Protein AF-A0AAX4MHI6-F1 (afdb_monomer_lite)

Sequence (56 aa):
MTLQELSEKLGIHRQTAYGWLRRGKLKGRIVEVGTQRIWLVSLSHASTGTRTGESS

Foldseek 3Di:
DFLVVVCVVVVHDSVVSVVCVVVVVWDWDWDDDPPDTTIDTDVPDPPDDDPDDDDD

pLDDT: mean 76.88, std 15.28, range [43.25, 91.12]

Radius of gyration: 14.0 Å; chains: 1; bounding box: 25×36×37 Å

Secondary structure (DSSP, 8-state):
-BHHHHHHHHT--HHHHHHHHHTTSS-EEEEEETTEEEEEE---------------

Structure (mmCIF, N/CA/C/O backbone):
data_AF-A0AAX4MHI6-F1
#
_entry.id   AF-A0AAX4MHI6-F1
#
loop_
_atom_site.group_PDB
_atom_site.id
_atom_site.type_symbol
_atom_site.label_atom_id
_atom_site.label_alt_id
_atom_site.label_comp_id
_atom_site.label_asym_id
_atom_site.label_entity_id
_atom_site.label_seq_id
_atom_site.pdbx_PDB_ins_code
_atom_site.Cartn_x
_atom_site.Cartn_y
_atom_site.Cartn_z
_atom_site.occupancy
_atom_site.B_iso_or_equiv
_atom_site.auth_seq_id
_atom_site.auth_comp_id
_atom_site.auth_asym_id
_atom_site.auth_atom_id
_atom_site.pdbx_PDB_model_num
ATOM 1 N N . MET A 1 1 ? 5.759 -6.196 4.641 1.00 83.38 1 MET A N 1
ATOM 2 C CA . MET A 1 1 ? 6.291 -4.812 4.615 1.00 83.38 1 MET A CA 1
ATOM 3 C C . MET A 1 1 ? 5.272 -3.909 3.933 1.00 83.38 1 MET A C 1
ATOM 5 O O . MET A 1 1 ? 4.435 -4.435 3.206 1.00 83.38 1 MET A O 1
ATOM 9 N N . THR A 1 2 ? 5.267 -2.598 4.171 1.00 87.56 2 THR A N 1
ATOM 10 C CA . THR A 1 2 ? 4.352 -1.690 3.450 1.00 87.56 2 THR A CA 1
ATOM 11 C C . THR A 1 2 ? 4.913 -1.335 2.071 1.00 87.56 2 THR A C 1
ATOM 13 O O . THR A 1 2 ? 6.092 -1.558 1.793 1.00 87.56 2 THR A O 1
ATOM 16 N N . LEU A 1 3 ? 4.083 -0.774 1.187 1.00 83.81 3 LEU A N 1
ATOM 17 C CA . LEU A 1 3 ? 4.547 -0.250 -0.105 1.00 83.81 3 LEU A CA 1
ATOM 18 C C . LEU A 1 3 ? 5.594 0.872 0.055 1.00 83.81 3 LEU A C 1
ATOM 20 O O . LEU A 1 3 ? 6.482 1.004 -0.783 1.00 83.81 3 LEU A O 1
ATOM 24 N N . GLN A 1 4 ? 5.484 1.669 1.121 1.00 84.38 4 GLN A N 1
ATOM 25 C CA . GLN A 1 4 ? 6.421 2.749 1.434 1.00 84.38 4 GLN A CA 1
ATOM 26 C C . GLN A 1 4 ? 7.777 2.182 1.866 1.00 84.38 4 GLN A C 1
ATOM 28 O O . GLN A 1 4 ? 8.776 2.464 1.213 1.00 84.38 4 GLN A O 1
ATOM 33 N N . GLU A 1 5 ? 7.771 1.260 2.828 1.00 85.19 5 GLU A N 1
ATOM 34 C CA . GLU A 1 5 ? 8.966 0.541 3.287 1.00 85.19 5 GLU A CA 1
ATOM 35 C C . GLU A 1 5 ? 9.674 -0.186 2.134 1.00 85.19 5 GLU A C 1
ATOM 37 O O . GLU A 1 5 ? 10.895 -0.169 2.019 1.00 85.19 5 GLU A O 1
ATOM 42 N N . LEU A 1 6 ? 8.905 -0.802 1.227 1.00 85.25 6 LEU A N 1
ATOM 43 C CA . LEU A 1 6 ? 9.449 -1.422 0.020 1.00 85.25 6 LEU A CA 1
ATOM 44 C C . LEU A 1 6 ? 10.142 -0.394 -0.882 1.00 85.25 6 LEU A C 1
ATOM 46 O O . LEU A 1 6 ? 11.207 -0.678 -1.425 1.00 85.25 6 LEU A O 1
ATOM 50 N N . SER A 1 7 ? 9.520 0.772 -1.071 1.00 86.31 7 SER A N 1
ATOM 51 C CA . SER A 1 7 ? 10.062 1.832 -1.919 1.00 86.31 7 SER A CA 1
ATOM 52 C C . SER A 1 7 ? 11.383 2.368 -1.365 1.00 86.31 7 SER A C 1
ATOM 54 O O . SER A 1 7 ? 12.351 2.477 -2.111 1.00 86.31 7 SER A O 1
ATOM 56 N N . GLU A 1 8 ? 11.457 2.570 -0.049 1.00 88.50 8 GLU A N 1
ATOM 57 C CA . GLU A 1 8 ? 12.662 3.030 0.644 1.00 88.50 8 GLU A CA 1
ATOM 58 C C . GLU A 1 8 ? 13.762 1.968 0.611 1.00 88.50 8 GLU A C 1
ATOM 60 O O . GLU A 1 8 ? 14.894 2.257 0.234 1.00 88.50 8 GLU A O 1
ATOM 65 N N . LYS A 1 9 ? 13.418 0.705 0.884 1.00 85.62 9 LYS A N 1
ATOM 66 C CA . LYS A 1 9 ? 14.367 -0.416 0.859 1.00 85.62 9 LYS A CA 1
ATOM 67 C C . LYS A 1 9 ? 14.954 -0.688 -0.527 1.00 85.62 9 LYS A C 1
ATOM 69 O O . LYS A 1 9 ? 16.075 -1.177 -0.629 1.00 85.62 9 LYS A O 1
ATOM 74 N N . LEU A 1 10 ? 14.190 -0.431 -1.586 1.00 82.94 10 LEU A N 1
ATOM 75 C CA . LEU A 1 10 ? 14.644 -0.583 -2.969 1.00 82.94 10 LEU A CA 1
ATOM 76 C C . LEU A 1 10 ? 15.240 0.709 -3.548 1.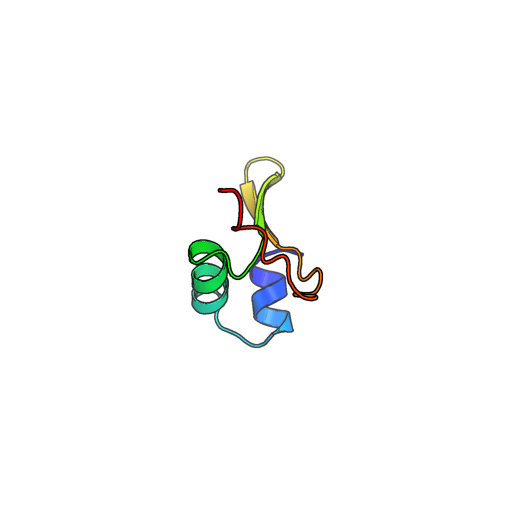00 82.94 10 LEU A C 1
ATOM 78 O O . LEU A 1 10 ? 15.729 0.681 -4.674 1.00 82.94 10 LEU A O 1
ATOM 82 N N . GLY A 1 11 ? 15.172 1.834 -2.826 1.00 87.69 11 GLY A N 1
ATOM 83 C CA . GLY A 1 11 ? 15.570 3.146 -3.340 1.00 87.69 11 GLY A CA 1
ATOM 84 C C . GLY A 1 11 ? 14.752 3.602 -4.555 1.00 87.69 11 GLY A C 1
ATOM 85 O O . GLY A 1 11 ? 15.231 4.394 -5.362 1.00 87.69 11 GLY A O 1
ATOM 86 N N . ILE A 1 12 ? 13.532 3.082 -4.726 1.00 86.50 12 ILE A N 1
ATOM 87 C CA . ILE A 1 12 ? 12.660 3.402 -5.861 1.00 86.50 12 ILE A CA 1
ATOM 88 C C . ILE A 1 12 ? 11.543 4.342 -5.439 1.00 86.50 12 ILE A C 1
ATOM 90 O O . ILE A 1 12 ? 11.070 4.334 -4.306 1.00 86.50 12 ILE A O 1
ATOM 94 N N . HIS A 1 13 ? 11.034 5.109 -6.395 1.00 87.38 13 HIS A N 1
ATOM 95 C CA . HIS A 1 13 ? 9.893 5.976 -6.144 1.00 87.38 13 HIS A CA 1
ATOM 96 C C . HIS A 1 13 ? 8.625 5.159 -5.823 1.00 87.38 13 HIS A C 1
ATOM 98 O O . HIS A 1 13 ? 8.347 4.141 -6.467 1.00 87.38 13 HIS A O 1
ATOM 104 N N . ARG A 1 14 ? 7.792 5.635 -4.882 1.00 82.06 14 ARG A N 1
ATOM 105 C CA . ARG A 1 14 ? 6.509 4.990 -4.510 1.00 82.06 14 ARG A CA 1
ATOM 106 C C . ARG A 1 14 ? 5.603 4.717 -5.712 1.00 82.06 14 ARG A C 1
ATOM 108 O O . ARG A 1 14 ? 4.896 3.713 -5.739 1.00 82.06 14 ARG A O 1
ATOM 115 N N . GLN A 1 15 ? 5.648 5.584 -6.721 1.00 86.31 15 GLN A N 1
ATOM 116 C CA . GLN A 1 15 ? 4.877 5.438 -7.957 1.00 86.31 15 GLN A CA 1
ATOM 117 C C . GLN A 1 15 ? 5.315 4.219 -8.781 1.00 86.31 15 GLN A C 1
ATOM 119 O O . GLN A 1 15 ? 4.474 3.519 -9.340 1.00 86.31 15 GLN A O 1
ATOM 124 N N . THR A 1 16 ? 6.615 3.916 -8.798 1.00 87.19 16 THR A N 1
ATOM 125 C CA . THR A 1 16 ? 7.170 2.722 -9.448 1.00 87.19 16 THR A CA 1
ATOM 126 C C . THR A 1 16 ? 6.707 1.459 -8.732 1.00 87.19 16 THR A C 1
ATOM 128 O O . THR A 1 16 ? 6.204 0.536 -9.375 1.00 87.19 16 THR A O 1
ATOM 131 N N . ALA A 1 17 ? 6.782 1.449 -7.397 1.00 84.50 17 ALA A N 1
ATOM 132 C CA . ALA A 1 17 ? 6.289 0.342 -6.581 1.00 84.50 17 ALA A CA 1
ATOM 133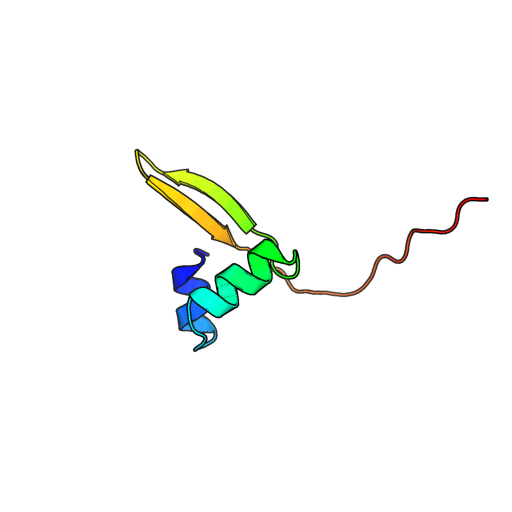 C C . ALA A 1 17 ? 4.774 0.124 -6.777 1.00 84.50 17 ALA A C 1
ATOM 135 O O . ALA A 1 17 ? 4.320 -1.009 -6.953 1.00 84.50 17 ALA A O 1
ATOM 136 N N . TYR A 1 18 ? 3.990 1.206 -6.835 1.00 85.69 18 TYR A N 1
ATOM 137 C CA . TYR A 1 18 ? 2.562 1.149 -7.154 1.00 85.69 18 TYR A CA 1
ATOM 138 C C . TYR A 1 18 ? 2.306 0.626 -8.575 1.00 85.69 18 TYR A C 1
ATOM 140 O O . TYR A 1 18 ? 1.402 -0.177 -8.803 1.00 85.69 18 TYR A O 1
ATOM 148 N N . GLY A 1 19 ? 3.140 1.020 -9.538 1.00 88.81 19 GLY A N 1
ATOM 149 C CA . GLY A 1 19 ? 3.100 0.502 -10.900 1.00 88.81 19 GLY A CA 1
ATOM 150 C C . GLY A 1 19 ? 3.314 -1.012 -10.957 1.00 88.81 19 GLY A C 1
ATOM 151 O O . GLY A 1 19 ? 2.632 -1.698 -11.716 1.00 88.81 19 GLY A O 1
ATOM 152 N N . TRP A 1 20 ? 4.210 -1.559 -10.137 1.00 86.38 20 TRP A N 1
ATOM 153 C CA . TRP A 1 20 ? 4.436 -3.005 -10.057 1.00 86.38 20 TRP A CA 1
ATOM 154 C C . TRP A 1 20 ? 3.276 -3.749 -9.411 1.00 86.38 20 TRP A C 1
ATOM 156 O O . TRP A 1 20 ? 2.908 -4.823 -9.884 1.00 86.38 20 TRP A O 1
ATOM 166 N N . LEU A 1 21 ? 2.678 -3.157 -8.381 1.00 83.31 21 LEU A N 1
ATOM 167 C CA . LEU A 1 21 ? 1.480 -3.673 -7.735 1.00 83.31 21 LEU A CA 1
ATOM 168 C C . LEU A 1 21 ? 0.306 -3.746 -8.723 1.00 83.31 21 LEU A C 1
ATOM 170 O O . LEU A 1 21 ? -0.315 -4.794 -8.871 1.00 83.31 21 LEU A O 1
ATOM 174 N N . ARG A 1 22 ? 0.061 -2.669 -9.481 1.00 82.75 22 ARG A N 1
ATOM 175 C CA . ARG A 1 22 ? -1.012 -2.617 -10.487 1.00 82.75 22 ARG A CA 1
ATOM 176 C C . ARG A 1 22 ? -0.785 -3.588 -11.647 1.00 82.75 22 ARG A C 1
ATOM 178 O O . ARG A 1 22 ? -1.742 -4.117 -12.195 1.00 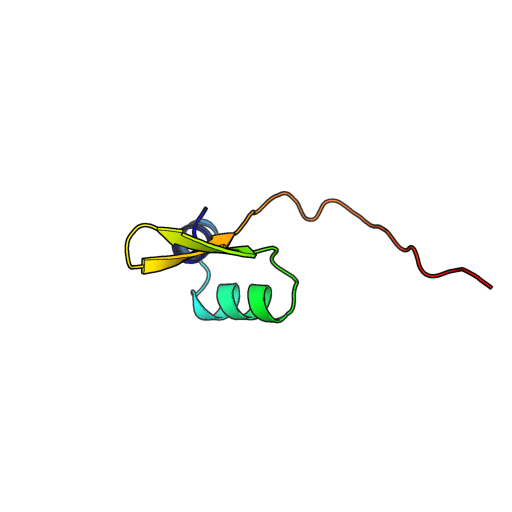82.75 22 ARG A O 1
ATOM 185 N N . ARG A 1 23 ? 0.474 -3.820 -12.029 1.00 85.31 23 ARG A N 1
ATOM 186 C CA . ARG A 1 23 ? 0.849 -4.779 -13.083 1.00 85.31 23 ARG A CA 1
ATOM 187 C C . ARG A 1 23 ? 0.934 -6.229 -12.587 1.00 85.31 23 ARG A C 1
ATOM 189 O O . ARG A 1 23 ? 1.318 -7.092 -13.367 1.00 85.31 23 ARG A O 1
ATOM 196 N N . GLY A 1 24 ? 0.661 -6.500 -11.307 1.00 82.62 24 GLY A N 1
ATOM 197 C CA . GLY A 1 24 ? 0.764 -7.843 -10.726 1.00 82.62 24 GLY A CA 1
ATOM 198 C C . GLY A 1 24 ? 2.196 -8.379 -10.595 1.00 82.62 24 GLY A C 1
ATOM 199 O O . GLY A 1 24 ? 2.381 -9.534 -10.222 1.00 82.62 24 GLY A O 1
ATOM 200 N N . LYS A 1 25 ? 3.220 -7.553 -10.860 1.00 82.81 25 LYS A N 1
ATOM 201 C CA . LYS A 1 25 ? 4.632 -7.906 -10.621 1.00 82.81 25 LYS A CA 1
ATOM 202 C C . LYS A 1 25 ? 4.961 -7.968 -9.134 1.00 82.81 25 LYS A C 1
ATOM 204 O O . LYS A 1 25 ? 5.891 -8.661 -8.737 1.00 82.81 25 LYS A O 1
ATOM 209 N N . LEU A 1 26 ? 4.210 -7.226 -8.327 1.00 81.94 26 LEU A N 1
ATOM 210 C CA . LEU A 1 26 ? 4.329 -7.217 -6.882 1.00 81.94 26 LEU A CA 1
ATOM 211 C C . LEU A 1 26 ? 3.046 -7.782 -6.278 1.00 81.94 26 LEU A C 1
ATOM 213 O O . LEU A 1 26 ? 1.967 -7.228 -6.484 1.00 81.94 26 LEU A O 1
ATOM 217 N N . LYS A 1 27 ? 3.163 -8.866 -5.508 1.00 81.75 27 LYS A N 1
ATOM 218 C CA . LYS A 1 27 ? 2.039 -9.382 -4.727 1.00 81.75 27 LYS A CA 1
ATOM 219 C C . LYS A 1 27 ? 1.866 -8.517 -3.482 1.00 81.75 27 LYS A C 1
ATOM 221 O O . LYS A 1 27 ? 2.683 -8.547 -2.558 1.00 81.75 27 LYS A O 1
ATOM 226 N N . GLY A 1 28 ? 0.793 -7.738 -3.475 1.00 85.19 28 GLY A N 1
ATOM 227 C CA . GLY A 1 28 ? 0.358 -6.970 -2.321 1.00 85.19 28 GLY A CA 1
ATOM 228 C C . GLY A 1 28 ? -1.104 -7.230 -2.007 1.00 85.19 28 GLY A C 1
ATOM 229 O O . GLY A 1 28 ? -1.889 -7.583 -2.883 1.00 85.19 28 GLY A O 1
ATOM 230 N N . ARG A 1 29 ? -1.458 -7.044 -0.741 1.00 85.31 29 ARG A N 1
ATOM 231 C CA . ARG A 1 29 ? -2.832 -7.042 -0.251 1.00 85.31 29 ARG A CA 1
ATOM 232 C C . ARG A 1 29 ? -3.112 -5.721 0.448 1.00 85.31 29 ARG A C 1
ATOM 234 O O . ARG A 1 29 ? -2.247 -5.197 1.153 1.00 85.31 29 ARG A O 1
ATOM 241 N N . ILE A 1 30 ? -4.318 -5.199 0.267 1.00 87.50 30 ILE A N 1
ATOM 242 C CA . ILE A 1 30 ? -4.810 -4.111 1.108 1.00 87.50 30 ILE A CA 1
ATOM 243 C C . ILE A 1 30 ? -5.200 -4.733 2.441 1.00 87.50 30 ILE A C 1
ATOM 245 O O . ILE A 1 30 ? -5.933 -5.720 2.474 1.00 87.50 30 ILE A O 1
ATOM 249 N N . VAL A 1 31 ? -4.697 -4.164 3.527 1.00 87.69 31 VAL A N 1
ATOM 250 C CA . VAL A 1 31 ? -5.188 -4.453 4.871 1.00 87.69 31 VAL A CA 1
ATOM 251 C C . VAL A 1 31 ? -5.683 -3.169 5.508 1.00 87.69 31 VAL A C 1
ATOM 253 O O . VAL A 1 31 ? -5.154 -2.086 5.252 1.00 87.69 31 VAL A O 1
ATOM 256 N N . GLU A 1 32 ? -6.709 -3.303 6.330 1.00 91.12 32 GLU A N 1
ATOM 257 C CA . GLU A 1 32 ? -7.207 -2.221 7.162 1.00 91.12 32 GLU A CA 1
ATOM 258 C C . GLU A 1 32 ? -6.509 -2.311 8.520 1.00 91.12 32 GLU A C 1
ATOM 260 O O . GLU A 1 32 ? -6.537 -3.351 9.177 1.00 91.12 32 GLU A O 1
ATOM 265 N N . VAL A 1 33 ? -5.800 -1.249 8.895 1.00 83.44 33 VAL A N 1
ATOM 266 C CA . VAL A 1 33 ? -5.130 -1.118 10.1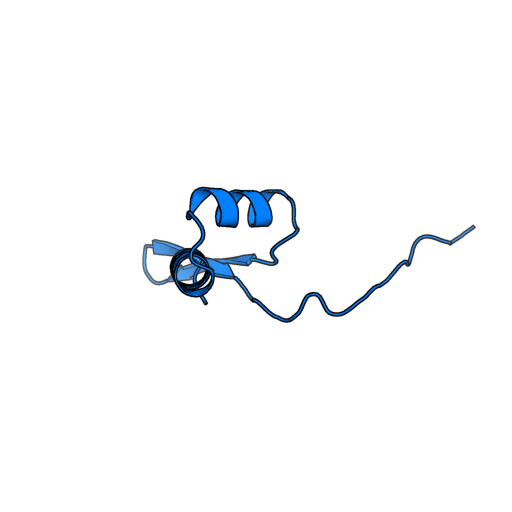90 1.00 83.44 33 VAL A CA 1
ATOM 267 C C . VAL A 1 33 ? -5.756 0.080 10.889 1.00 83.44 33 VAL A C 1
ATOM 269 O O . VAL A 1 33 ? -5.493 1.230 10.536 1.00 83.44 33 VAL A O 1
ATOM 272 N N . GLY A 1 34 ? -6.641 -0.202 11.846 1.00 86.38 34 GLY A N 1
ATOM 273 C CA . GLY A 1 34 ? -7.492 0.816 12.461 1.00 86.38 34 GLY A CA 1
ATOM 274 C C . GLY A 1 34 ? -8.444 1.419 11.429 1.00 86.38 34 GLY A C 1
ATOM 275 O O . GLY A 1 34 ? -9.221 0.704 10.812 1.00 86.38 34 GLY A O 1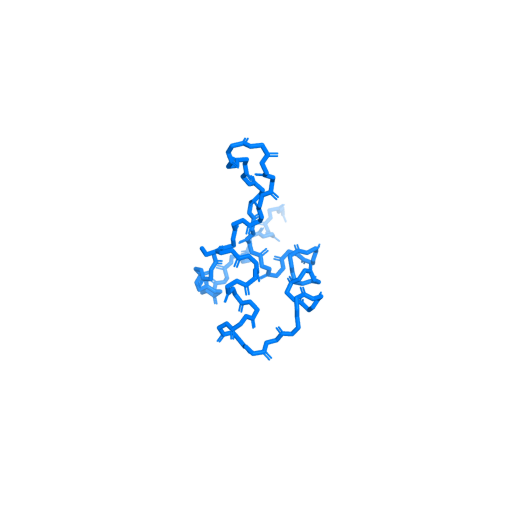
ATOM 276 N N . THR A 1 35 ? -8.353 2.730 11.212 1.00 88.00 35 THR A N 1
ATOM 277 C CA . THR A 1 35 ? -9.124 3.470 10.196 1.00 88.00 35 THR A CA 1
ATOM 278 C C . THR A 1 35 ? -8.383 3.642 8.868 1.00 88.00 35 THR A C 1
ATOM 280 O O . THR A 1 35 ? -8.918 4.246 7.937 1.00 88.00 35 THR A O 1
ATOM 283 N N . GLN A 1 36 ? -7.153 3.132 8.749 1.00 87.19 36 GLN A N 1
ATOM 284 C CA . GLN A 1 36 ? -6.300 3.391 7.595 1.00 87.19 36 GLN A CA 1
ATOM 285 C C . GLN A 1 36 ? -6.094 2.134 6.750 1.00 87.19 36 GLN A C 1
ATOM 287 O O . GLN A 1 36 ? -5.710 1.073 7.240 1.00 87.19 36 GLN A O 1
ATOM 292 N N . ARG A 1 37 ? -6.308 2.263 5.438 1.00 87.50 37 ARG A N 1
ATOM 293 C CA . ARG A 1 37 ? -6.025 1.194 4.475 1.00 87.50 37 ARG A CA 1
ATOM 294 C C . ARG A 1 37 ? -4.591 1.303 3.998 1.00 87.50 37 ARG A C 1
ATOM 296 O O . ARG A 1 37 ? -4.206 2.301 3.390 1.00 87.50 37 ARG A O 1
ATOM 303 N N . ILE A 1 38 ? -3.811 0.260 4.246 1.00 87.06 38 ILE A N 1
ATOM 304 C CA . ILE A 1 38 ? -2.409 0.197 3.849 1.00 87.06 38 ILE A CA 1
ATOM 305 C C . ILE A 1 38 ? -2.166 -0.987 2.918 1.00 87.06 38 ILE A C 1
ATOM 307 O O . ILE A 1 38 ? -2.734 -2.068 3.070 1.00 87.06 38 ILE A O 1
ATOM 311 N N . TRP A 1 39 ? -1.283 -0.785 1.944 1.00 85.62 39 TRP A N 1
ATOM 312 C CA . TRP A 1 39 ? -0.808 -1.861 1.085 1.00 85.62 39 TRP A CA 1
ATOM 313 C C . TRP A 1 39 ? 0.323 -2.608 1.778 1.00 85.62 39 TRP A C 1
ATOM 315 O O . TRP A 1 39 ? 1.442 -2.098 1.883 1.00 85.62 39 TRP A O 1
ATOM 325 N N . LEU A 1 40 ? 0.030 -3.828 2.223 1.00 86.38 40 LEU A N 1
ATOM 326 C CA . LEU A 1 40 ? 1.043 -4.785 2.638 1.00 86.38 40 LEU A CA 1
ATOM 327 C C . LEU A 1 40 ? 1.531 -5.544 1.414 1.00 86.38 40 LEU A C 1
ATOM 329 O O . LEU A 1 40 ? 0.773 -6.243 0.748 1.00 86.38 40 LEU A O 1
ATOM 333 N N . VAL A 1 41 ? 2.820 -5.427 1.146 1.00 84.81 41 VAL A N 1
ATOM 334 C CA . VAL A 1 41 ? 3.502 -6.106 0.053 1.00 84.81 41 VAL A CA 1
ATOM 335 C C . VAL A 1 41 ? 4.437 -7.152 0.637 1.00 84.81 41 VAL A C 1
ATOM 337 O O . VAL A 1 41 ? 5.046 -6.953 1.697 1.00 84.81 41 VAL A O 1
ATOM 340 N N . SER A 1 42 ? 4.517 -8.295 -0.034 1.00 77.50 42 SER A N 1
ATOM 341 C CA . SER A 1 42 ? 5.523 -9.303 0.272 1.00 77.50 42 SER A CA 1
ATOM 342 C C . SER A 1 42 ? 6.538 -9.316 -0.848 1.00 77.50 42 SER A C 1
ATOM 344 O O . SER A 1 42 ? 6.219 -9.593 -1.999 1.00 77.50 42 SER A O 1
ATOM 346 N N . LEU A 1 43 ? 7.784 -9.059 -0.469 1.00 69.44 43 LEU A N 1
ATOM 347 C CA . LEU A 1 43 ? 8.973 -9.288 -1.285 1.00 69.44 43 LEU A CA 1
ATOM 348 C C . LEU A 1 43 ? 9.368 -10.773 -1.212 1.00 69.44 43 LEU A C 1
ATOM 350 O O . LEU A 1 43 ? 10.539 -11.107 -1.356 1.00 69.44 43 LEU A O 1
ATOM 354 N N . SER A 1 44 ? 8.403 -11.658 -0.909 1.00 60.34 44 SER A N 1
ATOM 355 C CA . SER A 1 44 ? 8.572 -13.097 -1.047 1.00 60.34 44 SER A CA 1
ATOM 356 C C . SER A 1 44 ? 8.978 -13.311 -2.484 1.00 60.34 44 SER A C 1
ATOM 358 O O . SER A 1 44 ? 8.203 -13.043 -3.400 1.00 60.34 44 SER A O 1
ATOM 360 N N . HIS A 1 45 ? 10.256 -13.646 -2.596 1.00 47.97 45 HIS A N 1
ATOM 361 C CA . HIS A 1 45 ? 11.027 -13.901 -3.784 1.00 47.97 45 HIS A CA 1
ATOM 362 C C . HIS A 1 45 ? 10.125 -14.207 -4.977 1.00 47.97 45 HIS A C 1
ATOM 364 O O . HIS A 1 45 ? 9.314 -15.137 -4.939 1.00 47.97 45 HIS A O 1
ATOM 370 N N . ALA A 1 46 ? 10.306 -13.450 -6.054 1.00 47.56 46 ALA A N 1
ATOM 371 C CA . ALA A 1 46 ? 10.003 -13.944 -7.382 1.00 47.56 46 ALA A CA 1
ATOM 372 C C . ALA A 1 46 ? 10.923 -15.151 -7.659 1.00 47.56 46 ALA A C 1
ATOM 374 O O . ALA A 1 46 ? 11.849 -15.076 -8.454 1.00 47.56 46 ALA A O 1
ATOM 375 N N . SER A 1 47 ? 10.709 -16.254 -6.945 1.00 45.66 47 SER A N 1
ATOM 376 C CA . SER A 1 47 ? 11.259 -17.554 -7.266 1.00 45.66 47 SER A CA 1
ATOM 377 C C . SER A 1 47 ? 10.268 -18.195 -8.221 1.00 45.66 47 SER A C 1
ATOM 379 O O . SER A 1 47 ? 9.209 -18.665 -7.820 1.00 45.66 47 SER A O 1
ATOM 381 N N . THR A 1 48 ? 10.629 -18.106 -9.497 1.00 51.50 48 THR A N 1
ATOM 382 C CA . THR A 1 48 ? 10.553 -19.200 -10.465 1.00 51.50 48 THR A CA 1
ATOM 383 C C . THR A 1 48 ? 9.197 -19.894 -10.624 1.00 51.50 48 THR A C 1
ATOM 385 O O . THR A 1 48 ? 8.853 -20.794 -9.875 1.00 51.50 48 THR A O 1
ATOM 388 N N . GLY A 1 49 ? 8.503 -19.520 -11.704 1.00 55.25 49 GLY A N 1
ATOM 389 C CA . GLY A 1 49 ? 7.790 -20.439 -12.595 1.00 55.25 49 GLY A CA 1
ATOM 390 C C . GLY A 1 49 ? 6.645 -21.278 -12.024 1.00 55.25 49 GLY A C 1
ATOM 391 O O . GLY A 1 49 ? 6.860 -22.260 -11.334 1.00 55.25 49 GLY A O 1
ATOM 392 N N . THR A 1 50 ? 5.436 -21.027 -12.518 1.00 43.25 50 THR A N 1
ATOM 393 C CA . THR A 1 50 ? 4.564 -22.123 -12.968 1.00 43.25 50 THR A CA 1
ATOM 394 C C . THR A 1 50 ? 3.933 -21.708 -14.290 1.00 43.25 50 THR A C 1
ATOM 396 O O . THR A 1 50 ? 2.984 -20.932 -14.361 1.00 43.25 50 THR A O 1
ATOM 399 N N . ARG A 1 51 ? 4.539 -22.198 -15.373 1.00 52.97 51 ARG A N 1
ATOM 400 C CA . ARG A 1 51 ? 3.857 -22.389 -16.647 1.00 52.97 51 ARG A CA 1
ATOM 401 C C . ARG A 1 51 ? 2.879 -23.541 -16.395 1.00 52.97 51 ARG A C 1
ATOM 403 O O . ARG A 1 51 ? 3.291 -24.691 -16.423 1.00 52.97 51 ARG A O 1
ATOM 410 N N . THR A 1 52 ? 1.624 -23.239 -16.089 1.00 53.03 52 THR A N 1
ATOM 411 C CA . THR A 1 52 ? 0.546 -24.235 -16.148 1.00 53.03 52 THR A CA 1
ATOM 412 C C . THR A 1 52 ? -0.526 -23.653 -17.040 1.00 53.03 52 THR A C 1
ATOM 414 O O . THR A 1 52 ? -1.388 -22.893 -16.612 1.00 53.03 52 THR A O 1
ATOM 417 N N . GLY A 1 53 ? -0.376 -23.944 -18.321 1.00 51.72 53 GLY A N 1
ATOM 418 C CA . GLY A 1 53 ? -1.293 -23.548 -19.370 1.00 51.72 53 GLY A CA 1
ATOM 419 C C . GLY A 1 53 ? -1.153 -24.508 -20.534 1.00 51.72 53 GLY A C 1
ATOM 420 O O . GLY A 1 53 ? -0.894 -24.051 -21.633 1.00 51.72 53 GLY A O 1
ATOM 421 N N . GLU A 1 54 ? -1.259 -25.812 -20.272 1.00 45.94 54 GLU A N 1
ATOM 422 C CA . GLU A 1 54 ? -1.502 -26.830 -21.297 1.00 45.94 54 GLU A CA 1
ATOM 423 C C . GLU A 1 54 ? -2.488 -27.851 -20.714 1.00 45.94 54 GLU A C 1
ATOM 425 O O . GLU A 1 54 ? -2.173 -28.677 -19.859 1.00 45.94 54 GLU A O 1
ATOM 430 N N . SER A 1 55 ? -3.742 -27.702 -21.115 1.00 43.44 55 SER A N 1
ATOM 431 C CA . SER A 1 55 ? -4.772 -28.731 -21.049 1.00 4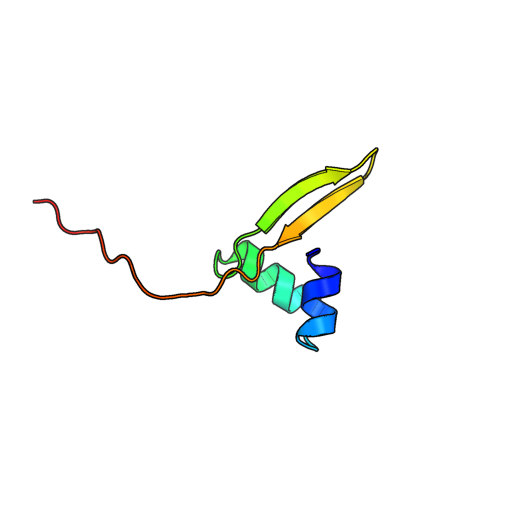3.44 55 SER A CA 1
ATOM 432 C C . SER A 1 55 ? -5.618 -28.550 -22.296 1.00 43.44 55 SER A C 1
ATOM 434 O O . SER A 1 55 ? -6.496 -27.687 -22.312 1.00 43.44 55 SER A O 1
ATOM 436 N N . SER A 1 56 ? -5.277 -29.291 -23.350 1.00 50.69 56 SER A N 1
ATOM 437 C CA . SER A 1 56 ? -6.169 -29.986 -24.297 1.00 50.69 56 SER A CA 1
ATOM 438 C C . SER A 1 56 ? -5.339 -30.584 -25.425 1.00 50.69 56 SER A C 1
ATOM 440 O O . SER A 1 56 ? -4.497 -29.841 -25.972 1.00 50.69 56 SER A O 1
#